Protein AF-A0A8S9KV00-F1 (afdb_monomer_lite)

Radius of gyration: 17.48 Å; chains: 1; bounding box: 46×29×46 Å

Secondary structure (DSSP, 8-state):
-----STTTT--------SSEEEEEEE-TTS-EEEEEEE---HHHHHHHH-HHHHHHHHHHS-HHHHHHHHTTTS-S-EEEEE-TTT--EEEEEE--

Foldseek 3Di:
DDPDPDPCPPHDDDQADDQADFDDWDADPVQKIKTKHQAGDDPVVVVLVVDVVNVVVCVVPPDPVVVSCVRRVVFDRIKIWIAGNVRNHTPDIDDDD

InterPro domains:
  IPR011042 Six-bladed beta-propeller, TolB-like [G3DSA:2.120.10.30] (3-86)

Organism: Brassica cretica (NCBI:txid69181)

Structure (mmCIF, N/CA/C/O backbone):
data_AF-A0A8S9KV00-F1
#
_entry.id   AF-A0A8S9KV00-F1
#
loop_
_atom_site.group_PDB
_atom_site.id
_atom_site.type_symbol
_atom_site.label_atom_id
_atom_site.label_alt_id
_atom_site.label_comp_id
_atom_site.label_asym_id
_atom_site.label_entity_id
_atom_site.label_seq_id
_atom_site.pdbx_PDB_ins_code
_atom_site.Cartn_x
_atom_site.Cartn_y
_atom_site.Cartn_z
_atom_site.occupancy
_atom_site.B_iso_or_equiv
_atom_site.auth_seq_id
_atom_site.auth_comp_id
_atom_site.auth_asym_id
_atom_site.auth_atom_id
_atom_site.pdbx_PDB_model_num
ATOM 1 N N . MET A 1 1 ? -0.541 24.055 15.886 1.00 44.22 1 MET A N 1
ATOM 2 C CA . MET A 1 1 ? -1.079 22.790 15.332 1.00 44.22 1 MET A CA 1
ATOM 3 C C . MET A 1 1 ? -1.523 21.993 16.545 1.00 44.22 1 MET A C 1
ATOM 5 O O . MET A 1 1 ? -0.725 21.259 17.107 1.00 44.22 1 MET A O 1
ATOM 9 N N . ASP A 1 2 ? -2.754 22.216 17.010 1.00 54.16 2 ASP A N 1
ATOM 10 C CA . ASP A 1 2 ? -3.134 21.931 18.410 1.00 54.16 2 ASP A CA 1
ATOM 11 C C . ASP A 1 2 ? -4.219 20.853 18.512 1.00 54.16 2 ASP A C 1
ATOM 13 O O . ASP A 1 2 ? -5.082 20.879 19.395 1.00 54.16 2 ASP A O 1
ATOM 17 N N . ASN A 1 3 ? -4.192 19.897 17.588 1.00 55.81 3 ASN A N 1
ATOM 18 C CA . ASN A 1 3 ? -5.236 18.893 17.457 1.00 55.81 3 ASN A CA 1
ATOM 19 C C . ASN A 1 3 ? -4.635 17.524 17.728 1.00 55.81 3 ASN A C 1
ATOM 21 O O . ASN A 1 3 ? -4.138 16.897 16.805 1.00 55.81 3 ASN A O 1
ATOM 25 N N . LEU A 1 4 ? -4.623 17.146 19.009 1.00 65.12 4 LEU A N 1
ATOM 26 C CA . LEU A 1 4 ? -4.687 15.791 19.580 1.00 65.12 4 LEU A CA 1
ATOM 27 C C . LEU A 1 4 ? -4.423 15.943 21.091 1.00 65.12 4 LEU A C 1
ATOM 29 O O . LEU A 1 4 ? -3.349 15.623 21.587 1.00 65.12 4 LEU A O 1
ATOM 33 N N . ARG A 1 5 ? -5.380 16.514 21.832 1.00 73.75 5 ARG A N 1
ATOM 34 C CA . ARG A 1 5 ? -5.325 16.596 23.301 1.00 73.75 5 ARG A CA 1
ATOM 35 C C . ARG A 1 5 ? -6.148 15.441 23.870 1.00 73.75 5 ARG A C 1
ATOM 37 O O . ARG A 1 5 ? -7.345 15.366 23.621 1.00 73.75 5 ARG A O 1
ATOM 44 N N . GLY A 1 6 ? -5.502 14.514 24.575 1.00 80.44 6 GLY A N 1
ATOM 45 C CA . GLY A 1 6 ? -6.147 13.344 25.177 1.00 80.44 6 GLY A CA 1
ATOM 46 C C . GLY A 1 6 ? -5.139 12.251 25.557 1.00 80.44 6 GLY A C 1
ATOM 47 O O . GLY A 1 6 ? -3.969 12.361 25.200 1.00 80.44 6 GLY A O 1
ATOM 48 N N . PRO A 1 7 ? -5.564 11.171 26.237 1.00 83.56 7 PRO A N 1
ATOM 49 C CA . PRO A 1 7 ? -4.663 10.113 26.723 1.00 83.56 7 PRO A CA 1
ATOM 50 C C . PRO A 1 7 ? -3.841 9.403 25.634 1.00 83.56 7 PRO A C 1
ATOM 52 O O . PRO A 1 7 ? -2.834 8.771 25.929 1.00 83.56 7 PRO A O 1
ATOM 55 N N . LYS A 1 8 ? -4.271 9.498 24.371 1.00 78.62 8 LYS A N 1
ATOM 56 C CA . LYS A 1 8 ? -3.593 8.932 23.194 1.00 78.62 8 LYS A CA 1
ATOM 57 C C . LYS A 1 8 ? -2.905 10.002 22.329 1.00 78.62 8 LYS A C 1
ATOM 59 O O . LYS A 1 8 ? -2.598 9.761 21.167 1.00 78.62 8 LYS A O 1
ATOM 64 N N . ALA A 1 9 ? -2.683 11.201 22.868 1.00 83.75 9 ALA A N 1
ATOM 65 C CA . ALA A 1 9 ? -1.951 12.253 22.174 1.00 83.75 9 ALA A CA 1
ATOM 66 C C . ALA A 1 9 ? -0.553 11.762 21.768 1.00 83.75 9 ALA A C 1
ATOM 68 O O . ALA A 1 9 ? 0.173 11.189 22.576 1.00 83.75 9 ALA A O 1
ATOM 69 N N . GLY A 1 10 ? -0.184 11.972 20.504 1.00 83.75 10 GLY A N 1
ATOM 70 C CA . GLY A 1 10 ? 1.119 11.560 19.975 1.00 83.75 10 GLY A CA 1
ATOM 71 C C . GLY A 1 10 ? 1.270 10.062 19.686 1.00 83.75 10 GLY A C 1
ATOM 72 O O . GLY A 1 10 ? 2.318 9.665 19.180 1.00 83.75 10 GLY A O 1
ATOM 73 N N . THR A 1 11 ? 0.254 9.230 19.938 1.00 87.62 11 THR A N 1
ATOM 74 C CA . THR A 1 11 ? 0.291 7.814 19.548 1.00 87.62 11 THR A CA 1
ATOM 75 C C . THR A 1 11 ? -0.265 7.615 18.136 1.00 87.62 11 THR A C 1
ATOM 77 O O . THR A 1 11 ? -1.013 8.441 17.608 1.00 87.62 11 THR A O 1
ATOM 80 N N . ARG A 1 12 ? 0.153 6.527 17.482 1.00 83.62 12 ARG A N 1
ATOM 81 C CA . ARG A 1 12 ? -0.332 6.111 16.160 1.00 83.62 12 ARG A CA 1
ATOM 82 C C . ARG A 1 12 ? -0.728 4.647 16.235 1.00 83.62 12 ARG A C 1
ATOM 84 O O . ARG A 1 12 ? 0.012 3.855 16.811 1.00 83.62 12 ARG A O 1
ATOM 91 N N . ASP A 1 13 ? -1.855 4.313 15.626 1.00 86.94 13 ASP A N 1
ATOM 92 C CA . ASP A 1 13 ? -2.325 2.937 15.499 1.00 86.94 13 ASP A CA 1
ATOM 93 C C . ASP A 1 13 ? -2.531 2.588 14.021 1.00 86.94 13 ASP A C 1
ATOM 95 O O . ASP A 1 13 ? -2.784 3.463 13.186 1.00 86.94 13 ASP A O 1
ATOM 99 N N . ILE A 1 14 ? -2.375 1.312 13.685 1.00 89.25 14 ILE A N 1
ATOM 100 C CA . ILE A 1 14 ? -2.553 0.821 12.323 1.00 89.25 14 ILE A CA 1
ATOM 101 C C . ILE A 1 14 ? -4.039 0.555 12.110 1.00 89.25 14 ILE A C 1
ATOM 103 O O . ILE A 1 14 ? -4.557 -0.473 12.529 1.00 89.25 14 ILE A O 1
ATOM 107 N N . PHE A 1 15 ? -4.702 1.458 11.391 1.00 89.25 15 PHE A N 1
ATOM 108 C CA . PHE A 1 15 ? -6.114 1.301 11.045 1.00 89.25 15 PHE A CA 1
ATOM 109 C C . PHE A 1 15 ? -6.361 0.182 10.018 1.00 89.25 15 PHE A C 1
ATOM 111 O O . PHE A 1 15 ? -7.261 -0.628 10.190 1.00 89.25 15 PHE A O 1
ATOM 118 N N . ALA A 1 16 ? -5.555 0.112 8.951 1.00 90.50 16 ALA 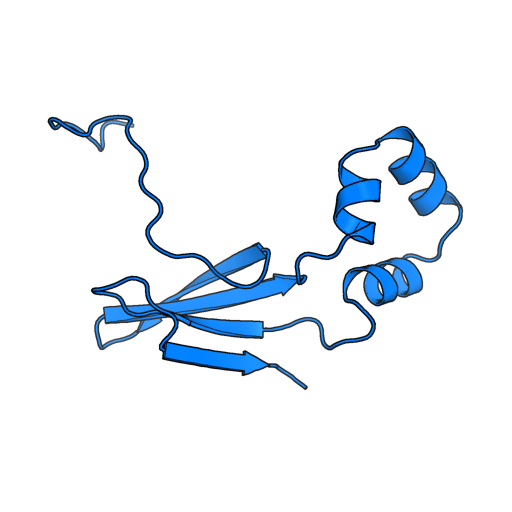A N 1
ATOM 119 C CA . ALA A 1 16 ? -5.728 -0.872 7.881 1.00 90.50 16 ALA A CA 1
ATOM 120 C C . ALA A 1 16 ? -4.392 -1.251 7.226 1.00 90.50 16 ALA A C 1
ATOM 122 O O . ALA A 1 16 ? -3.483 -0.426 7.095 1.00 90.50 16 ALA A O 1
ATOM 123 N N . LYS A 1 17 ? -4.278 -2.500 6.757 1.00 89.56 17 LYS A N 1
ATOM 124 C CA . LYS A 1 17 ? -3.138 -2.986 5.958 1.00 89.56 17 LYS A CA 1
ATOM 125 C C . LYS A 1 17 ? -3.583 -3.221 4.515 1.00 89.56 17 LYS A C 1
ATOM 127 O O . LYS A 1 17 ? -4.375 -4.118 4.260 1.00 89.56 17 LYS A O 1
ATOM 132 N N . VAL A 1 18 ? -3.038 -2.450 3.571 1.00 87.06 18 VAL A N 1
ATOM 133 C CA . VAL A 1 18 ? -3.390 -2.519 2.139 1.00 87.06 18 VAL A CA 1
ATOM 134 C C . VAL A 1 18 ? -2.246 -3.069 1.265 1.00 87.06 18 VAL A C 1
ATOM 136 O O . VAL A 1 18 ? -1.069 -2.918 1.619 1.00 87.06 18 VAL A O 1
ATOM 139 N N . PRO A 1 19 ? -2.551 -3.711 0.116 1.00 80.62 19 PRO A N 1
ATOM 140 C CA . PRO A 1 19 ? -1.577 -4.407 -0.732 1.00 80.62 19 PRO A CA 1
ATOM 141 C C . PRO A 1 19 ? -0.782 -3.471 -1.667 1.00 80.62 19 PRO A C 1
ATOM 143 O O . PRO A 1 19 ? -0.685 -3.708 -2.871 1.00 80.62 19 PRO A O 1
ATOM 146 N N . GLY A 1 20 ? -0.182 -2.411 -1.124 1.00 82.38 20 GLY A N 1
ATOM 147 C CA . GLY A 1 20 ? 0.654 -1.486 -1.889 1.00 82.38 20 GLY A CA 1
ATOM 148 C C . GLY A 1 20 ? 0.954 -0.192 -1.146 1.00 82.38 20 GLY A C 1
ATOM 149 O O . GLY A 1 20 ? 0.798 -0.128 0.077 1.00 82.38 20 GLY A O 1
ATOM 150 N N . TYR A 1 21 ? 1.425 0.806 -1.889 1.00 83.69 21 TYR A N 1
ATOM 151 C CA . TYR A 1 21 ? 1.591 2.165 -1.384 1.00 83.69 21 TYR A CA 1
ATOM 152 C C . TYR A 1 21 ? 0.320 2.967 -1.687 1.00 83.69 21 TYR A C 1
ATOM 154 O O . TYR A 1 21 ? 0.008 3.151 -2.866 1.00 83.69 21 TYR A O 1
ATOM 162 N N . PRO A 1 22 ? -0.450 3.364 -0.655 1.00 88.25 22 PRO A N 1
ATOM 163 C CA . PRO A 1 22 ? -1.624 4.196 -0.854 1.00 88.25 22 PRO A CA 1
ATOM 164 C C . PRO A 1 22 ? -1.178 5.571 -1.346 1.00 88.25 22 PRO A C 1
ATOM 166 O O . PRO A 1 22 ? -0.237 6.146 -0.804 1.00 88.25 22 PRO A O 1
ATOM 169 N N . ASP A 1 23 ? -1.858 6.059 -2.370 1.00 85.12 23 ASP A N 1
ATOM 170 C CA . ASP A 1 23 ? -1.630 7.377 -2.958 1.00 85.12 23 ASP A CA 1
ATOM 171 C C . ASP A 1 23 ? -2.785 8.316 -2.592 1.00 85.12 23 ASP A C 1
ATOM 173 O O . ASP A 1 23 ? -2.578 9.389 -2.038 1.00 85.12 23 ASP A O 1
ATOM 177 N N . ASN A 1 24 ? -4.026 7.842 -2.761 1.00 89.56 24 ASN A N 1
ATOM 178 C CA . ASN A 1 24 ? -5.235 8.625 -2.510 1.00 89.56 24 ASN A CA 1
ATOM 179 C C . ASN A 1 24 ? -6.229 7.878 -1.616 1.00 89.56 24 ASN A C 1
ATOM 181 O O . ASN A 1 24 ? -6.316 6.649 -1.664 1.00 89.56 24 ASN A O 1
ATOM 185 N N . ILE A 1 25 ? -7.019 8.622 -0.836 1.00 92.12 25 ILE A N 1
ATOM 186 C CA . ILE A 1 25 ? -8.127 8.099 -0.028 1.00 92.12 25 ILE A CA 1
ATOM 187 C C . ILE A 1 25 ? -9.405 8.902 -0.297 1.00 92.12 25 ILE A C 1
ATOM 189 O O . ILE A 1 25 ? -9.377 10.128 -0.334 1.00 92.12 25 ILE A O 1
ATOM 193 N N . GLY A 1 26 ? -10.528 8.212 -0.484 1.00 93.12 26 GLY A N 1
ATOM 194 C CA . GLY A 1 26 ? -11.846 8.806 -0.690 1.00 93.12 26 GLY A CA 1
ATOM 195 C C . GLY A 1 26 ? -12.881 8.185 0.240 1.00 93.12 26 GLY A C 1
ATOM 196 O O . GLY A 1 26 ? -12.972 6.964 0.338 1.00 93.12 26 GLY A O 1
ATOM 197 N N . LEU A 1 27 ? -13.666 9.015 0.923 1.00 94.31 27 LEU A N 1
ATOM 198 C CA . LEU A 1 27 ? -14.767 8.563 1.773 1.00 94.31 27 LEU A CA 1
ATOM 199 C C . LEU A 1 27 ? -15.988 8.203 0.915 1.00 94.31 27 LEU A C 1
ATOM 201 O O . LEU A 1 27 ? -16.292 8.868 -0.074 1.00 94.31 27 LEU A O 1
ATOM 205 N N . THR A 1 28 ? -16.708 7.161 1.308 1.00 92.31 28 THR A N 1
ATOM 206 C CA . THR A 1 28 ? -17.993 6.789 0.709 1.00 92.31 28 THR A CA 1
ATOM 207 C C . THR A 1 28 ? -19.165 7.299 1.555 1.00 92.31 28 THR A C 1
ATOM 209 O O . THR A 1 28 ? -19.011 7.459 2.766 1.00 92.31 28 THR A O 1
ATOM 212 N N . PRO A 1 29 ? -20.368 7.476 0.975 1.00 92.94 29 PRO A N 1
ATOM 213 C CA . PRO A 1 29 ? -21.551 7.909 1.730 1.00 92.94 29 PRO A CA 1
ATOM 214 C C . PRO A 1 29 ? -21.935 6.991 2.901 1.00 92.94 29 PRO A C 1
ATOM 216 O O . PRO A 1 29 ? -22.576 7.433 3.844 1.00 92.94 29 PRO A O 1
ATOM 219 N N . VAL A 1 30 ? -21.536 5.717 2.843 1.00 92.88 30 VAL A N 1
ATOM 220 C CA . VAL A 1 30 ? -21.803 4.708 3.882 1.00 92.88 30 VAL A CA 1
ATOM 221 C C . VAL A 1 30 ? -20.692 4.616 4.936 1.00 92.88 30 VAL A C 1
ATOM 223 O O . VAL A 1 30 ? -20.698 3.697 5.744 1.00 92.88 30 VAL A O 1
ATOM 226 N N . GLY A 1 31 ? -19.709 5.520 4.912 1.00 91.88 31 GLY A N 1
ATOM 227 C CA . GLY A 1 31 ? -18.620 5.567 5.895 1.00 91.88 31 GLY A CA 1
ATOM 228 C C . GLY A 1 31 ? -17.401 4.691 5.581 1.00 91.88 31 GLY A C 1
ATOM 229 O O . GLY A 1 31 ? -16.391 4.805 6.262 1.00 91.88 31 GLY A O 1
ATOM 230 N N . ASP A 1 32 ? -17.442 3.855 4.538 1.00 94.94 32 ASP A N 1
ATOM 231 C CA . ASP A 1 32 ? -16.267 3.107 4.056 1.00 94.94 32 ASP A CA 1
ATOM 232 C C . ASP A 1 32 ? -15.285 4.012 3.292 1.00 94.94 32 ASP A C 1
ATOM 234 O O . ASP A 1 32 ? -15.670 5.084 2.821 1.00 94.94 32 ASP A O 1
ATOM 238 N N . PHE A 1 33 ? -14.057 3.537 3.055 1.00 94.31 33 PHE A N 1
ATOM 239 C CA . PHE A 1 33 ? -13.041 4.271 2.293 1.00 94.31 33 PHE A CA 1
ATOM 240 C C . PHE A 1 33 ? -12.608 3.531 1.026 1.00 94.31 33 PHE A C 1
ATOM 242 O O . PHE A 1 33 ? -12.362 2.326 1.046 1.00 94.31 33 PHE A O 1
ATOM 249 N N . TRP A 1 34 ? -12.445 4.268 -0.070 1.00 93.94 34 TRP A N 1
ATOM 250 C CA . TRP A 1 34 ? -11.673 3.850 -1.235 1.00 93.94 34 TRP A CA 1
ATOM 251 C C . TRP A 1 34 ? -10.233 4.321 -1.093 1.00 93.94 34 TRP A C 1
ATOM 253 O O . TRP A 1 34 ? -9.987 5.485 -0.806 1.00 93.94 34 TRP A O 1
ATOM 263 N N . ILE A 1 35 ? -9.287 3.425 -1.330 1.00 92.44 35 ILE A N 1
ATOM 264 C CA . ILE A 1 35 ? -7.857 3.705 -1.327 1.00 92.44 35 ILE A CA 1
ATOM 265 C C . ILE A 1 35 ? -7.318 3.419 -2.722 1.00 92.44 35 ILE A C 1
ATOM 267 O O . ILE A 1 35 ? -7.353 2.277 -3.184 1.00 92.44 35 ILE A O 1
ATOM 271 N N . GLY A 1 36 ? -6.816 4.457 -3.383 1.00 90.31 36 GLY A N 1
ATOM 272 C CA . GLY A 1 36 ? -6.054 4.336 -4.617 1.00 90.31 36 GLY A CA 1
ATOM 273 C C . GLY A 1 36 ? -4.627 3.899 -4.308 1.00 90.31 36 GLY A C 1
ATOM 274 O O . GLY A 1 36 ? -3.954 4.495 -3.469 1.00 90.31 36 GLY A O 1
ATOM 275 N N . ILE A 1 37 ? -4.167 2.851 -4.976 1.00 87.25 37 ILE A N 1
ATOM 276 C CA . ILE A 1 37 ? -2.816 2.308 -4.878 1.00 87.25 37 ILE A CA 1
ATOM 277 C C . ILE A 1 37 ? -2.192 2.411 -6.264 1.00 87.25 37 ILE A C 1
ATOM 279 O O . ILE A 1 37 ? -2.608 1.709 -7.186 1.00 87.25 37 ILE A O 1
ATOM 283 N N . HIS A 1 38 ? -1.182 3.268 -6.388 1.00 77.88 38 HIS A N 1
ATOM 284 C CA . HIS A 1 38 ? -0.470 3.481 -7.647 1.00 77.88 38 HIS A CA 1
ATOM 285 C C . HIS A 1 38 ? 0.534 2.352 -7.937 1.00 77.88 38 HIS A C 1
ATOM 287 O O . HIS A 1 38 ? 0.592 1.812 -9.035 1.00 77.88 38 HIS A O 1
ATOM 293 N N . CYS A 1 39 ? 1.283 1.913 -6.921 1.00 71.19 39 CYS A N 1
ATOM 294 C CA . CYS A 1 39 ? 2.309 0.882 -7.085 1.00 71.19 39 CYS A CA 1
ATOM 295 C C . CYS A 1 39 ? 2.156 -0.235 -6.055 1.00 71.19 39 CYS A C 1
ATOM 297 O O . CYS A 1 39 ? 1.956 -0.008 -4.853 1.00 71.19 39 CYS A O 1
ATOM 299 N N . LYS A 1 40 ? 2.327 -1.476 -6.517 1.00 70.50 40 LYS A N 1
ATOM 300 C CA . LYS A 1 40 ? 2.453 -2.627 -5.620 1.00 70.50 40 LYS A CA 1
ATOM 301 C C . LYS A 1 40 ? 3.826 -2.630 -4.967 1.00 70.50 40 LYS A C 1
ATOM 303 O O . LYS A 1 40 ? 4.825 -2.240 -5.563 1.00 70.50 40 LYS A O 1
ATOM 308 N N . LYS A 1 41 ? 3.879 -3.142 -3.739 1.00 70.06 41 LYS A N 1
ATOM 309 C CA . LYS A 1 41 ? 5.153 -3.442 -3.083 1.00 70.06 41 LYS A CA 1
ATOM 310 C C . LYS A 1 41 ? 5.845 -4.553 -3.863 1.00 70.06 41 LYS A C 1
ATOM 312 O O . LYS A 1 41 ? 5.298 -5.648 -3.984 1.00 70.06 41 LYS A O 1
ATOM 317 N N . ASN A 1 42 ? 7.041 -4.281 -4.361 1.00 75.00 42 ASN A N 1
ATOM 318 C CA . ASN A 1 42 ? 7.870 -5.266 -5.032 1.00 75.00 42 ASN A CA 1
ATOM 319 C C . ASN A 1 42 ? 9.282 -5.295 -4.420 1.00 75.00 42 ASN A C 1
ATOM 321 O O . ASN A 1 42 ? 9.756 -4.330 -3.817 1.00 75.00 42 ASN A O 1
ATOM 325 N N . LEU A 1 43 ? 9.956 -6.436 -4.555 1.00 79.38 43 LEU A N 1
ATOM 326 C CA . LEU A 1 43 ? 11.308 -6.628 -4.018 1.00 79.38 43 LEU A CA 1
ATOM 327 C C . LEU A 1 43 ? 12.335 -5.738 -4.728 1.00 79.38 43 LEU A C 1
ATOM 329 O O . LEU A 1 43 ? 13.204 -5.173 -4.069 1.00 79.38 43 LEU A O 1
ATOM 333 N N . LEU A 1 44 ? 12.193 -5.566 -6.047 1.00 79.25 44 LEU A N 1
ATOM 334 C CA . LEU A 1 44 ? 13.097 -4.743 -6.853 1.00 79.25 44 LEU A CA 1
ATOM 335 C C . LEU A 1 44 ? 13.038 -3.267 -6.453 1.00 79.25 44 LEU A C 1
ATOM 337 O O . LEU A 1 44 ? 14.073 -2.681 -6.158 1.00 79.25 44 LEU A O 1
ATOM 341 N N . GLY A 1 45 ? 11.841 -2.681 -6.364 1.00 77.75 45 GLY A N 1
ATOM 342 C CA . GLY A 1 45 ? 11.678 -1.294 -5.926 1.00 77.75 45 GLY A CA 1
ATOM 343 C C . GLY A 1 45 ? 12.212 -1.085 -4.513 1.00 77.75 45 GLY A C 1
ATOM 344 O O . GLY A 1 45 ? 12.918 -0.114 -4.264 1.00 77.75 45 GLY A O 1
ATOM 345 N N . ARG A 1 46 ? 11.986 -2.040 -3.600 1.00 82.25 46 ARG A N 1
ATOM 346 C CA . ARG A 1 46 ? 12.542 -1.971 -2.241 1.00 82.25 46 ARG A CA 1
ATOM 347 C C . ARG A 1 46 ? 14.074 -1.981 -2.229 1.00 82.25 46 ARG A C 1
ATOM 349 O O . ARG A 1 46 ? 14.669 -1.218 -1.476 1.00 82.25 46 ARG A O 1
ATOM 356 N N . LEU A 1 47 ? 14.707 -2.830 -3.038 1.00 84.94 47 LEU A N 1
ATOM 357 C CA . LEU A 1 47 ? 16.167 -2.920 -3.124 1.00 84.94 47 LEU A CA 1
ATOM 358 C C . LEU A 1 47 ? 16.780 -1.632 -3.694 1.00 84.94 47 LEU A C 1
ATOM 360 O O . LEU A 1 47 ? 17.757 -1.128 -3.147 1.00 84.94 47 LEU A O 1
ATOM 364 N N . VAL A 1 48 ? 16.182 -1.095 -4.761 1.00 84.69 48 VAL A N 1
ATOM 365 C CA . VAL A 1 48 ? 16.642 0.129 -5.433 1.00 84.69 48 VAL A CA 1
ATOM 366 C C . VAL A 1 48 ? 16.462 1.355 -4.532 1.00 84.69 48 VAL A C 1
ATOM 368 O O . VAL A 1 48 ? 17.387 2.149 -4.398 1.00 84.69 48 VAL A O 1
ATOM 371 N N . VAL A 1 49 ? 15.317 1.490 -3.854 1.00 82.56 49 VAL A N 1
ATOM 372 C CA . VAL A 1 49 ? 15.041 2.622 -2.948 1.00 82.56 49 VAL A CA 1
ATOM 373 C C . VAL A 1 49 ? 15.920 2.581 -1.696 1.00 82.56 49 VAL A C 1
ATOM 375 O O . VAL A 1 49 ? 16.396 3.620 -1.247 1.00 82.56 49 VAL A O 1
ATOM 378 N N . ASN A 1 50 ? 16.182 1.394 -1.140 1.00 88.00 50 ASN A N 1
ATOM 379 C CA . ASN A 1 50 ? 17.017 1.258 0.057 1.00 88.00 50 ASN A CA 1
ATOM 380 C C . ASN A 1 50 ? 18.516 1.413 -0.227 1.00 88.00 50 ASN A C 1
ATOM 382 O O . ASN A 1 50 ? 19.302 1.504 0.716 1.00 88.00 50 ASN A O 1
ATOM 386 N N . ASN A 1 51 ? 18.928 1.418 -1.497 1.00 89.88 51 ASN A N 1
ATOM 387 C CA . ASN A 1 51 ? 20.325 1.503 -1.873 1.00 89.88 51 ASN A CA 1
ATOM 388 C C . ASN A 1 51 ? 20.573 2.625 -2.891 1.00 89.88 51 ASN A C 1
ATOM 390 O O . ASN A 1 51 ? 20.444 2.440 -4.099 1.00 89.88 51 ASN A O 1
ATOM 394 N N . GLN A 1 52 ? 21.007 3.785 -2.393 1.00 87.88 52 GLN A N 1
ATOM 395 C CA . GLN A 1 52 ? 21.198 4.983 -3.214 1.00 87.88 52 GLN A CA 1
ATOM 396 C C . GLN A 1 52 ? 22.216 4.811 -4.351 1.00 87.88 52 GLN A C 1
ATOM 398 O O . GLN A 1 52 ? 22.045 5.418 -5.409 1.00 87.88 52 GLN A O 1
ATOM 403 N N . TRP A 1 53 ? 23.265 3.997 -4.169 1.00 93.19 53 TRP A N 1
ATOM 404 C CA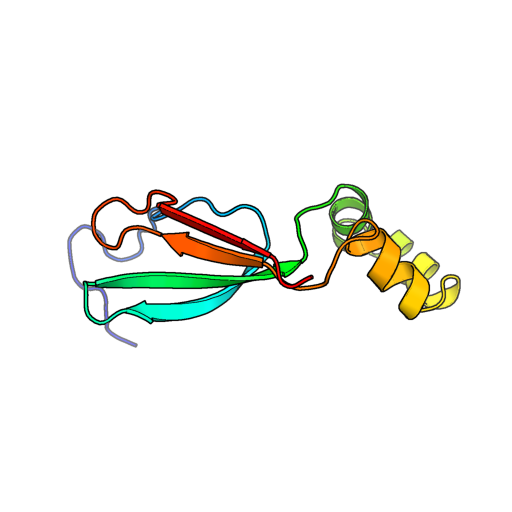 . TRP A 1 53 ? 24.249 3.761 -5.236 1.00 93.19 53 TRP A CA 1
ATOM 405 C C . TRP A 1 53 ? 23.613 2.973 -6.390 1.00 93.19 53 TRP A C 1
ATOM 407 O O . TRP A 1 53 ? 23.782 3.330 -7.555 1.00 93.19 53 TRP A O 1
ATOM 417 N N . LEU A 1 54 ? 22.816 1.954 -6.051 1.00 88.19 54 LEU A N 1
ATOM 418 C CA . LEU A 1 54 ? 22.091 1.134 -7.014 1.00 88.19 54 LEU A CA 1
ATOM 419 C C . LEU A 1 54 ? 21.006 1.954 -7.720 1.00 88.19 54 LEU A C 1
ATOM 421 O O . LEU A 1 54 ? 20.872 1.853 -8.934 1.00 88.19 54 LEU A O 1
ATOM 425 N N . GLY A 1 55 ? 20.295 2.815 -6.984 1.00 88.06 55 GLY A N 1
ATOM 426 C CA . GLY A 1 55 ? 19.353 3.786 -7.547 1.00 88.06 55 GLY A CA 1
ATOM 427 C C . GLY A 1 55 ? 19.981 4.641 -8.644 1.00 88.06 55 GLY A C 1
ATOM 428 O O . GLY A 1 55 ? 19.471 4.665 -9.761 1.00 88.06 55 GLY A O 1
ATOM 429 N N . LYS A 1 56 ? 21.143 5.248 -8.368 1.00 89.38 56 LYS A N 1
ATOM 430 C CA . LYS A 1 56 ? 21.875 6.067 -9.350 1.00 89.38 56 LYS A CA 1
ATOM 431 C C . LYS A 1 56 ? 22.362 5.270 -10.560 1.00 89.38 56 LYS A C 1
ATOM 433 O O . LYS A 1 56 ? 22.394 5.802 -11.667 1.00 89.38 56 LYS A O 1
ATOM 438 N N . LEU A 1 57 ? 22.780 4.019 -10.361 1.00 91.12 57 LEU A N 1
ATOM 439 C CA . LEU A 1 57 ? 23.202 3.152 -11.461 1.00 91.12 57 LEU A CA 1
ATOM 440 C C . LEU A 1 57 ? 22.019 2.823 -12.375 1.00 91.12 57 LEU A C 1
ATOM 442 O O . LEU A 1 57 ? 22.121 2.971 -13.591 1.00 91.12 57 LEU A O 1
ATOM 446 N N . VAL A 1 58 ? 20.897 2.411 -11.786 1.00 88.06 58 VAL A N 1
ATOM 447 C CA . VAL A 1 58 ? 19.675 2.041 -12.507 1.00 88.06 58 VAL A CA 1
ATOM 448 C C . VAL A 1 58 ? 19.105 3.238 -13.265 1.00 88.06 58 VAL A C 1
ATOM 450 O O . VAL A 1 58 ? 18.802 3.104 -14.443 1.00 88.06 58 VAL A O 1
ATOM 453 N N . GLU A 1 59 ? 19.044 4.414 -12.638 1.00 88.12 59 GLU A N 1
ATOM 454 C CA . GLU A 1 59 ? 18.588 5.661 -13.270 1.00 88.12 59 GLU A CA 1
ATOM 455 C C . GLU A 1 59 ? 19.388 6.008 -14.536 1.00 88.12 59 GLU A C 1
ATOM 457 O O . GLU A 1 59 ? 18.820 6.437 -15.536 1.00 88.12 59 GLU A O 1
ATOM 462 N N . LYS A 1 60 ? 20.709 5.787 -14.520 1.00 89.69 60 LYS A N 1
ATOM 463 C CA . LYS A 1 60 ? 21.593 6.112 -15.651 1.00 89.69 60 LYS A CA 1
ATOM 464 C C . LYS A 1 60 ? 21.621 5.059 -16.756 1.00 89.69 60 LYS A C 1
ATOM 466 O O . LYS A 1 60 ? 22.038 5.370 -17.868 1.00 89.69 60 LYS A O 1
ATOM 471 N N . THR A 1 61 ? 21.259 3.816 -16.451 1.00 90.88 61 THR A N 1
ATOM 472 C CA . THR A 1 61 ? 21.451 2.674 -17.366 1.00 90.88 61 THR A CA 1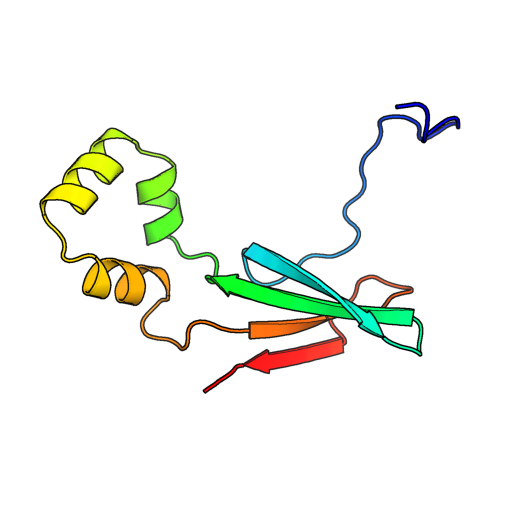
ATOM 473 C C . THR A 1 61 ? 20.147 2.120 -17.921 1.00 90.88 61 THR A C 1
ATOM 475 O O . THR A 1 61 ? 20.128 1.600 -19.035 1.00 90.88 61 THR A O 1
ATOM 478 N N . VAL A 1 62 ? 19.049 2.232 -17.174 1.00 88.62 62 VAL A N 1
ATOM 479 C CA . VAL A 1 62 ? 17.762 1.628 -17.516 1.00 88.62 62 VAL A CA 1
ATOM 480 C C . VAL A 1 62 ? 16.810 2.710 -18.007 1.00 88.62 62 VAL A C 1
ATOM 482 O O . VAL A 1 62 ? 16.610 3.727 -17.348 1.00 88.62 62 VAL A O 1
ATOM 485 N N . LYS A 1 63 ? 16.172 2.480 -19.161 1.00 90.56 63 LYS A N 1
ATOM 486 C CA . LYS A 1 63 ? 15.105 3.360 -19.655 1.00 90.56 63 LYS A CA 1
ATOM 487 C C . LYS A 1 63 ? 13.998 3.478 -18.605 1.00 90.56 63 LYS A C 1
ATOM 489 O O . LYS A 1 63 ? 13.537 2.461 -18.084 1.00 90.56 63 LYS A O 1
ATOM 494 N N . LEU A 1 64 ? 13.529 4.701 -18.359 1.00 84.50 64 LEU A N 1
ATOM 495 C CA . LEU A 1 64 ? 12.504 4.990 -17.353 1.00 84.50 64 LEU A CA 1
ATOM 496 C C . LEU A 1 64 ? 11.242 4.127 -17.534 1.00 84.50 64 LEU A C 1
ATOM 498 O O . LEU A 1 64 ? 10.726 3.584 -16.563 1.00 84.50 64 LEU A O 1
ATOM 502 N N . GLU A 1 65 ? 10.797 3.923 -18.773 1.00 84.75 65 GLU A N 1
ATOM 503 C CA . GLU A 1 65 ? 9.639 3.076 -19.096 1.00 84.75 65 GLU A CA 1
ATOM 504 C C . GLU A 1 65 ? 9.827 1.619 -18.651 1.00 84.75 65 GLU A C 1
ATOM 506 O O . GLU A 1 65 ? 8.941 1.034 -18.026 1.00 84.75 65 GLU A O 1
ATOM 511 N N . LEU A 1 66 ? 11.003 1.039 -18.919 1.00 85.88 66 LEU A N 1
ATOM 512 C CA . LEU A 1 66 ? 11.332 -0.329 -18.520 1.00 85.88 66 LEU A CA 1
ATOM 513 C C . LEU A 1 66 ? 11.416 -0.446 -16.995 1.00 85.88 66 LEU A C 1
ATOM 515 O O . LEU A 1 66 ? 10.949 -1.431 -16.425 1.00 85.88 66 LEU A O 1
ATOM 519 N N . LEU A 1 67 ? 11.970 0.569 -16.328 1.00 83.94 67 LEU A N 1
ATOM 520 C CA . LEU A 1 67 ? 12.027 0.619 -14.871 1.00 83.94 67 LEU A CA 1
ATOM 521 C C . LEU A 1 67 ? 10.622 0.665 -14.262 1.00 83.94 67 LEU A C 1
ATOM 523 O O . LEU A 1 67 ? 10.331 -0.095 -13.342 1.00 83.94 67 LEU A O 1
ATOM 527 N N . ILE A 1 68 ? 9.733 1.496 -14.806 1.00 79.94 68 ILE A N 1
ATOM 528 C CA . ILE A 1 68 ? 8.327 1.581 -14.396 1.00 79.94 68 ILE A CA 1
ATOM 529 C C . ILE A 1 68 ? 7.622 0.230 -14.595 1.00 79.94 68 ILE A C 1
ATOM 531 O O . ILE A 1 68 ? 6.903 -0.217 -13.701 1.00 79.94 68 ILE A O 1
ATOM 535 N N . TRP A 1 69 ? 7.867 -0.466 -15.708 1.00 81.69 69 TRP A N 1
ATOM 536 C CA . TRP A 1 69 ? 7.315 -1.801 -15.973 1.00 81.69 69 TRP A CA 1
ATOM 537 C C . TRP A 1 69 ? 7.818 -2.869 -14.991 1.00 81.69 69 TRP A C 1
ATOM 539 O O . TRP A 1 69 ? 7.021 -3.622 -14.423 1.00 81.69 69 TRP A O 1
ATOM 549 N N . LEU A 1 70 ? 9.131 -2.910 -14.741 1.00 81.44 70 LEU A N 1
ATOM 550 C CA . LEU A 1 70 ? 9.761 -3.814 -13.773 1.00 81.44 70 LEU A CA 1
ATOM 551 C C . LEU A 1 70 ? 9.257 -3.539 -12.354 1.00 81.44 70 LEU A C 1
ATOM 553 O O . LEU A 1 70 ? 8.962 -4.469 -11.596 1.00 81.44 70 LEU A O 1
ATOM 557 N N . VAL A 1 71 ? 9.122 -2.259 -11.993 1.00 78.44 71 VAL A N 1
ATOM 558 C CA . VAL A 1 71 ? 8.670 -1.862 -10.662 1.00 78.44 71 VAL A CA 1
ATOM 559 C C . VAL A 1 71 ? 7.198 -2.221 -10.446 1.00 78.44 71 VAL A C 1
ATOM 561 O O . VAL A 1 71 ? 6.822 -2.713 -9.383 1.00 78.44 71 VAL A O 1
ATOM 564 N N . ASN A 1 72 ? 6.377 -2.095 -11.483 1.00 75.44 72 ASN A N 1
ATOM 565 C CA . ASN A 1 72 ? 4.969 -2.479 -11.429 1.00 75.44 72 ASN A CA 1
ATOM 566 C C . ASN A 1 72 ? 4.722 -3.972 -11.681 1.00 75.44 72 ASN A C 1
ATOM 568 O O . ASN A 1 72 ? 3.587 -4.444 -11.589 1.00 75.44 72 ASN A O 1
ATOM 572 N N . GLY A 1 73 ? 5.783 -4.749 -11.922 1.00 75.62 73 GLY A N 1
ATOM 573 C CA . GLY A 1 73 ? 5.702 -6.194 -12.094 1.00 75.62 73 GLY A CA 1
ATOM 574 C C . GLY A 1 73 ? 4.887 -6.590 -13.319 1.00 75.62 73 GLY A C 1
ATOM 575 O O . GLY A 1 73 ? 4.118 -7.547 -13.232 1.00 75.62 73 GLY A O 1
ATOM 576 N N . PHE A 1 74 ? 5.047 -5.853 -14.425 1.00 74.19 74 PHE A N 1
ATOM 577 C CA . PHE A 1 74 ? 4.395 -6.145 -15.705 1.00 74.19 74 PHE A CA 1
ATOM 578 C C . PHE A 1 74 ? 2.854 -6.122 -15.615 1.00 74.19 74 PHE A C 1
ATOM 580 O O . PHE A 1 74 ? 2.163 -6.836 -16.337 1.00 74.19 74 PHE A O 1
ATOM 587 N N . LYS A 1 75 ? 2.305 -5.338 -14.675 1.00 69.06 75 LYS A N 1
ATOM 588 C CA . LYS A 1 75 ? 0.868 -5.234 -14.380 1.00 69.06 75 LYS A CA 1
ATOM 589 C C . LYS A 1 75 ? 0.397 -3.779 -14.483 1.00 69.06 75 LYS A C 1
ATOM 591 O O . LYS A 1 75 ? 1.220 -2.882 -14.304 1.00 69.06 75 LYS A O 1
ATOM 596 N N . PRO A 1 76 ? -0.912 -3.552 -14.700 1.00 67.56 76 PRO A N 1
ATOM 597 C CA . PRO A 1 76 ? -1.488 -2.212 -14.749 1.00 67.56 76 PRO A CA 1
ATOM 598 C C . PRO A 1 76 ? -1.172 -1.371 -13.505 1.00 67.56 76 PRO A C 1
ATOM 600 O O . PRO A 1 76 ? -1.068 -1.897 -12.390 1.00 67.56 76 PRO A O 1
ATOM 603 N N . HIS A 1 77 ? -1.060 -0.058 -13.716 1.00 69.38 77 HIS A N 1
ATOM 604 C CA . HIS A 1 77 ? -0.547 0.947 -12.774 1.00 69.38 77 HIS A CA 1
ATOM 605 C C . HIS A 1 77 ? -1.545 1.400 -11.688 1.00 69.38 77 HIS A C 1
ATOM 607 O O . HIS A 1 77 ? -1.325 2.417 -11.036 1.00 69.38 77 HIS A O 1
ATOM 613 N N . GLY A 1 78 ? -2.654 0.681 -11.488 1.00 76.62 78 GLY A N 1
ATOM 614 C CA . GLY A 1 78 ? -3.719 1.124 -10.587 1.00 76.62 78 GLY A CA 1
ATOM 615 C C . GLY A 1 78 ? -4.469 -0.016 -9.911 1.00 76.62 78 GLY A C 1
ATOM 616 O O . GLY A 1 78 ? -4.975 -0.939 -10.553 1.00 76.62 78 GLY A O 1
ATOM 617 N N . VAL A 1 79 ? -4.563 0.051 -8.583 1.00 85.56 79 VAL A N 1
ATOM 618 C CA . VAL A 1 79 ? -5.468 -0.786 -7.789 1.00 85.56 79 VAL A CA 1
ATOM 619 C C . VAL A 1 79 ? -6.292 0.113 -6.876 1.00 85.56 79 VAL A C 1
ATOM 621 O O . VAL A 1 79 ? -5.735 0.876 -6.097 1.00 85.56 79 VAL A O 1
ATOM 624 N N . ALA A 1 80 ? -7.613 -0.009 -6.918 1.00 89.00 80 ALA A N 1
ATOM 625 C CA . ALA A 1 80 ? -8.509 0.615 -5.955 1.00 89.00 80 ALA A CA 1
ATOM 626 C C . ALA A 1 80 ? -8.960 -0.426 -4.924 1.00 89.00 80 ALA A C 1
ATOM 628 O O . ALA A 1 80 ? -9.536 -1.458 -5.266 1.00 89.00 80 ALA A O 1
ATOM 629 N N . VAL A 1 81 ? -8.710 -0.168 -3.645 1.00 91.44 81 VAL A N 1
ATOM 630 C CA . VAL A 1 81 ? -9.093 -1.054 -2.540 1.00 91.44 81 VAL A CA 1
ATOM 631 C C . VAL A 1 81 ? -10.166 -0.372 -1.710 1.00 91.44 81 VAL A C 1
ATOM 633 O O . VAL A 1 81 ? -9.975 0.755 -1.269 1.00 91.44 81 VAL A O 1
ATOM 636 N N . LYS A 1 82 ? -11.290 -1.048 -1.474 1.00 92.94 82 LYS A N 1
ATOM 637 C CA . LYS A 1 82 ? -12.309 -0.591 -0.530 1.00 92.94 82 LYS A CA 1
ATOM 638 C C . LYS A 1 82 ? -12.030 -1.192 0.840 1.00 92.94 82 LYS A C 1
ATOM 640 O O . LYS A 1 82 ? -11.969 -2.419 0.955 1.00 92.94 82 LYS A O 1
ATOM 645 N N . ILE A 1 83 ? -11.916 -0.354 1.862 1.00 95.12 83 ILE A N 1
ATOM 646 C CA . ILE A 1 83 ? -11.777 -0.772 3.259 1.00 95.12 83 ILE A CA 1
ATOM 647 C C . ILE A 1 83 ? -12.996 -0.350 4.083 1.00 95.12 83 ILE A C 1
ATOM 649 O O . ILE A 1 83 ? -13.634 0.664 3.792 1.00 95.12 83 ILE A O 1
ATOM 653 N N . SER A 1 84 ? -13.325 -1.147 5.097 1.00 93.88 84 SER A N 1
ATOM 654 C CA . SER A 1 84 ? -14.394 -0.854 6.050 1.00 93.88 84 SER A CA 1
ATOM 655 C C . SER A 1 84 ? -14.052 0.376 6.882 1.00 93.88 84 SER A C 1
ATOM 657 O O . SER A 1 84 ? -12.952 0.453 7.428 1.00 93.88 84 SER A O 1
ATOM 659 N N . GLY A 1 85 ? -14.996 1.307 7.021 1.00 92.00 85 GLY A N 1
ATOM 660 C CA . GLY A 1 85 ? -14.829 2.453 7.920 1.00 92.00 85 GLY A CA 1
ATOM 661 C C . GLY A 1 85 ? -14.788 2.067 9.398 1.00 92.00 85 GLY A C 1
ATOM 662 O O . GLY A 1 85 ? -14.128 2.729 10.192 1.00 92.00 85 GLY A O 1
ATOM 663 N N . GLU A 1 86 ? -15.457 0.972 9.756 1.00 91.75 86 GLU A N 1
ATOM 664 C CA . GLU A 1 86 ? -15.592 0.522 11.145 1.00 91.75 86 GLU A CA 1
ATOM 665 C C . GLU A 1 86 ? -14.428 -0.368 11.586 1.00 91.75 86 GLU A C 1
ATOM 667 O O . GLU A 1 86 ? -13.897 -0.206 12.680 1.00 91.75 86 GLU A O 1
ATOM 672 N N . THR A 1 87 ? -14.028 -1.314 10.731 1.00 92.12 87 THR A N 1
ATOM 673 C CA . THR A 1 87 ? -13.064 -2.369 11.090 1.00 92.12 87 THR A CA 1
ATOM 674 C C . THR A 1 87 ? -11.699 -2.210 10.427 1.00 92.12 87 THR A C 1
ATOM 676 O O . THR A 1 87 ? -10.756 -2.893 10.810 1.00 92.12 87 THR A O 1
ATOM 679 N N . GLY A 1 88 ? -11.578 -1.361 9.400 1.00 89.38 88 GLY A N 1
ATOM 680 C CA . GLY A 1 88 ? -10.357 -1.250 8.593 1.00 89.38 88 GLY A CA 1
ATOM 681 C C . GLY A 1 88 ? -10.076 -2.463 7.691 1.00 89.38 88 GLY A C 1
ATOM 682 O O . GLY A 1 88 ? -9.047 -2.509 7.012 1.00 89.38 88 GLY A O 1
ATOM 683 N N . GLU A 1 89 ? -10.979 -3.447 7.640 1.00 93.19 89 GLU A N 1
ATOM 684 C CA . GLU A 1 89 ? -10.817 -4.655 6.827 1.00 93.19 89 GLU A CA 1
ATOM 685 C C . GLU A 1 89 ? -11.066 -4.397 5.338 1.00 93.19 89 GLU A C 1
ATOM 687 O O . GLU A 1 89 ? -11.889 -3.563 4.953 1.00 93.19 89 GLU A O 1
ATOM 692 N N . ILE A 1 90 ? -10.375 -5.148 4.476 1.00 91.38 90 ILE A N 1
ATOM 693 C CA . ILE A 1 90 ? -10.544 -5.052 3.023 1.00 91.38 90 ILE A CA 1
ATOM 694 C C . ILE A 1 90 ? -11.878 -5.692 2.624 1.00 91.38 90 ILE A C 1
ATOM 696 O O . ILE A 1 90 ? -12.044 -6.904 2.720 1.00 91.38 90 ILE A O 1
ATOM 700 N N . LYS A 1 91 ? -12.801 -4.878 2.103 1.00 89.56 91 LYS A N 1
ATOM 701 C CA . LYS A 1 91 ? -14.098 -5.328 1.574 1.00 89.56 91 LYS A CA 1
ATOM 702 C C . LYS A 1 91 ? -14.046 -5.638 0.079 1.00 89.56 91 LYS A C 1
ATOM 704 O O . LYS A 1 91 ? -14.780 -6.497 -0.401 1.00 89.56 91 LYS A O 1
ATOM 709 N N . ASN A 1 92 ? -13.237 -4.907 -0.690 1.00 86.44 92 ASN A N 1
ATOM 710 C CA . ASN A 1 92 ? -13.184 -5.080 -2.143 1.00 86.44 92 ASN A CA 1
ATOM 711 C C . ASN A 1 92 ? -11.837 -4.646 -2.736 1.00 86.44 92 ASN A C 1
ATOM 713 O O . ASN A 1 92 ? -11.187 -3.747 -2.207 1.00 86.44 92 ASN A O 1
ATOM 717 N N . VAL A 1 93 ? -11.445 -5.248 -3.860 1.00 86.69 93 VAL A N 1
ATOM 718 C CA . VAL A 1 93 ? -10.253 -4.871 -4.629 1.00 86.69 93 VAL A CA 1
ATOM 719 C C . VAL A 1 93 ? -10.621 -4.804 -6.108 1.00 86.69 93 VAL A C 1
ATOM 721 O O . VAL A 1 93 ? -10.928 -5.826 -6.721 1.00 86.69 93 VAL A O 1
ATOM 724 N N . LYS A 1 94 ? -10.535 -3.610 -6.691 1.00 83.75 94 LYS A N 1
ATOM 725 C CA . LYS A 1 94 ? -10.635 -3.369 -8.130 1.00 83.75 94 LYS A CA 1
ATOM 726 C C . LYS A 1 94 ? -9.250 -3.103 -8.698 1.00 83.75 94 LYS A C 1
ATOM 728 O O . LYS A 1 94 ? -8.446 -2.396 -8.098 1.00 83.75 94 LYS A O 1
ATOM 733 N N . ARG A 1 95 ? -8.960 -3.704 -9.843 1.00 71.62 95 ARG A N 1
ATOM 734 C CA . ARG A 1 95 ? -7.750 -3.436 -10.619 1.00 71.62 95 ARG A CA 1
ATOM 735 C C . ARG A 1 95 ? -8.203 -2.756 -11.893 1.00 71.62 95 ARG A C 1
ATOM 737 O O . ARG A 1 95 ? -9.086 -3.303 -12.550 1.00 71.62 95 ARG A O 1
ATOM 744 N N . ASP A 1 96 ? -7.617 -1.610 -12.199 1.00 62.06 96 ASP A N 1
ATOM 745 C CA . ASP A 1 96 ? -7.745 -1.073 -13.547 1.00 62.06 96 ASP A CA 1
ATOM 746 C C . ASP A 1 96 ? -6.956 -2.019 -14.465 1.00 62.06 96 ASP A C 1
ATOM 748 O O . ASP A 1 96 ? -5.870 -2.474 -14.091 1.00 62.06 96 ASP A O 1
ATOM 752 N N . LEU A 1 97 ? -7.574 -2.442 -15.571 1.00 49.69 97 LEU A N 1
ATOM 753 C CA . LEU A 1 97 ? -6.960 -3.282 -16.605 1.00 49.69 97 LEU A CA 1
ATOM 754 C C . LEU A 1 97 ? -6.245 -2.398 -17.621 1.00 49.69 97 LEU A C 1
ATOM 756 O O . LEU A 1 97 ? -6.849 -1.378 -18.016 1.00 49.69 97 LEU A O 1
#

Sequence (97 aa):
MDNLRGPKAGTRDIFAKVPGYPDNIGLTPVGDFWIGIHCKKNLLGRLVVNNQWLGKLVEKTVKLELLIWLVNGFKPHGVAVKISGETGEIKNVKRDL

pLDDT: mean 83.53, std 10.06, range [44.22, 95.12]

=== Feature glossary ===
The record interleaves many kinds of information about one protein.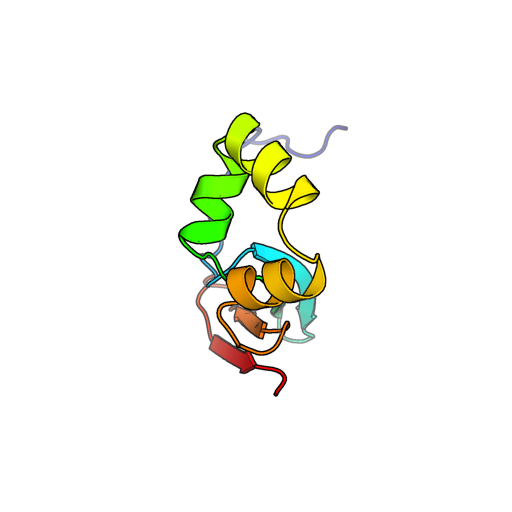 Here is each kind framed as the question it answers.

Q: What does the local fold look like, residue by residue?
A: The Foldseek 3Di string encodes local tertiary geometry as a 20-letter alphabet — one character per residue — derived from the relative positions of nearby Cα atoms. Unlike the amino-acid sequence, 3Di is a direct function of the 3D structure, so two proteins with the same fold have similar 3Di strings even at low sequence identity.

Q: Which residues are in helices, strands, or loops?
A: The SS8 string is DSSP's per-resi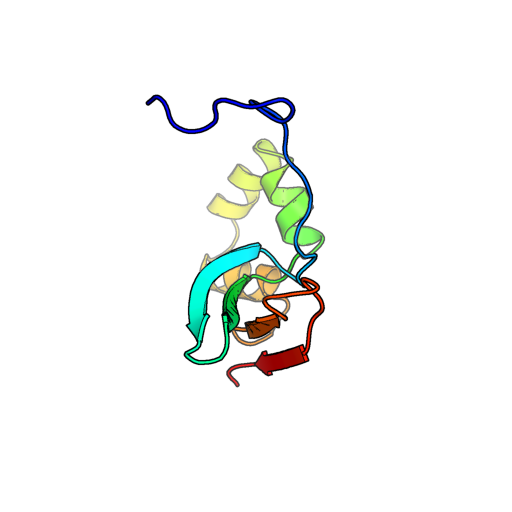due secondary-structure call. α-helix (H) means an i→i+4 H-bond ladder; β-strand (E) means the residue participates in a β-sheet; 3₁₀ (G) and π (I) are tighter and wider helices; T/S are turns/bends; '-' is loop.

Q: How big and how compact is the whole molecule?
A: Radius of gyration (Rg) is the root-mean-square distance of Cα atoms from their centroid — a single number for overall size and compactness. A globular domain of N residues has Rg ≈ 2.2·N^0.38 Å; an extended or disordered chain has a much larger Rg. The Cα contact count is the number of residue pairs whose Cα atoms are within 8 Å and are more than four positions apart in sequence — a standard proxy for tertiary packing density. The bounding box is the smallest axis-aligned box enclosing all Cα atoms.

Q: Where is each backbone atom in 3D?
A: Structure coordinates are given as an mmCIF _atom_site loop: one row per atom with element, residue name, chain id, sequence number, and x/y/z position in Å. Only the four main-chain atoms per residue are included here; side chains are omitted to keep the record compact.

Q: What is the amino-acid chain?
A: Primary structure: the covalent order of the twenty standard amino acids along the backbone. Two proteins with the same sequence will (almost always) fold to the same structure; two with 30% identity often share a fold but not the details.

Q: What if only a Cα trace is available?
A: Three-state secondary structure (P-SEA) collapses the eight DSSP classes into helix (a), strand (b), and coil (c). P-SEA assigns these from Cα geometry alone — distances and angles — without requiring backbone oxygens, so it works on any Cα trace.

Q: What family and function is it annotated with?
A: Database cross-references. InterPro integrates a dozen domain/family signature databases into unified entries with residue-range hits. GO terms attach function/process/location labels with evidence codes. CATH codes position the fold in a four-level structural taxonomy. Organism is the NCBI-taxonomy species name.

Q: How confident is the AlphaFold model at each residue?
A: pLDDT is the predicted lDDT-Cα score: AlphaFold's confidence that the local environment of each residue (all inter-atomic distances within 15 Å) is correctly placed. It is a per-residue number between 0 and 100, wi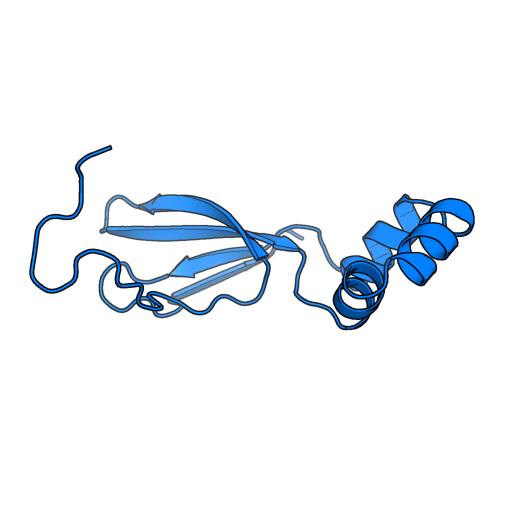th higher meaning more reliable.

Q: How mobile is each atom in the crystal?
A: B-factor (Debye–Waller factor) reflects atomic displacement in the crystal lattice. It is an experimental observable (units Å²), not a prediction; low values mean the atom is pinned down, high values mean it moves or is heterogeneous across the crystal.

Q: Which residues are buried vs exposed?
A: SASA measures how much of the protein is reachable by solvent. It is computed by rolling a water-sized probe over the atomic surface and summing the exposed area (Å²). Per-residue SASA distinguishes core (buried, low SASA) from surface (exposed, high SASA) residues; total SASA is a whole-molecule size measure.

Q: What do the diagnostic plots show?
A: Plot images: a contact map (which residues are close in 3D, as an N×N binary image), a Ramachandran scatter (backbone torsion angles, revealing secondary-structure composition at a glance), and — for AlphaFold structures — a PAE heatmap (pairwise prediction confidence).

Q: What known structures does this most resemble?
A: The Foldseek neighbor list gives the closest experimentally determined structures in the PDB, ranked by structural alignment. TM-score near 1 means near-identical fold; near 0.3 means only rough topology match. This is how one finds what a novel AlphaFold prediction most resembles in the solved-structure universe.

Q: Are the domains correctly placed relative to each other?
A: Predicted aligned error is AlphaFold's pairwise confidence. Unlike pLDDT (per-residue), PAE is per-residue-pair and captures whether two parts of the structure are correctly placed relative to each other. Units are ångströms of expected positional error.

Q: What do the rendered images show?
A: Structure images are PyMOL renders from six orthogonal camera directions. Cartoon representation draws helices as coils and strands as arrows; sticks shows the backbone as bonds; surface shows the solvent-excluded envelope. Rainbow coloring maps sequence position to hue (blue→red, N→C); chain coloring assigns a distinct color per polypeptide.

Q: What are the backbone torsion angles?
A: φ (phi) and ψ (psi) are the two rotatable backbone dihedrals per residue: φ is the C(i-1)–N–Cα–C torsion, ψ is the N–Cα–C–N(i+1) torsion, both in degrees on (−180°, 180°]. α-helical residues cluster near (−60°, −45°); β-strand residues near (−120°, +130°). A Ramachandran plot is simply a scatter of (φ, ψ) for every residue.